Protein AF-A0A3C0L261-F1 (afdb_monomer_lite)

Sequence (85 aa):
TWQALGVVFGDYIAEQHGLTWVVYEDELGVSKALRWQDTDNFVFPVTVFSKRIQFKETPEPRAIYADLSDVIKGFKALEARPQLP

Secondary structure (DSSP, 8-state):
-HHHHHHHHHHHHHHHHT-EEEEEEETTEEEEEEE-TTSS-EE-GGGHHHHHHHTT----HHHHHHHHHHHHHHHHHHHTSPPP-

Foldseek 3Di:
DLLVVLVVLQVVLCVVLVWDWDWDADPVGIAIWTHDDPDPDTDHSSCLRVVCVVVVHDDDSVVVSVVVVVVSVVVVVVVPDPDDD

Radius of gyration: 13.86 Å; chains: 1; bounding box: 30×24×39 Å

Structure (mmCIF, N/CA/C/O backbone):
data_AF-A0A3C0L261-F1
#
_entry.id   AF-A0A3C0L261-F1
#
loop_
_atom_site.group_PDB
_atom_site.id
_atom_site.type_symbol
_atom_site.label_atom_id
_atom_site.label_alt_id
_atom_site.label_comp_id
_atom_site.label_asym_id
_atom_site.label_entity_id
_atom_site.label_seq_id
_atom_site.pdbx_PDB_ins_code
_atom_site.Cartn_x
_atom_site.Cartn_y
_atom_site.Cartn_z
_atom_site.occupancy
_atom_site.B_iso_or_equiv
_atom_site.auth_seq_id
_atom_site.auth_comp_id
_atom_site.auth_asym_id
_atom_site.auth_atom_id
_atom_site.pdbx_PDB_model_num
ATOM 1 N N . THR A 1 1 ? 4.963 -8.488 -15.079 1.00 84.88 1 THR A N 1
ATOM 2 C CA . THR A 1 1 ? 4.533 -7.085 -15.300 1.00 84.88 1 THR A CA 1
ATOM 3 C C . THR A 1 1 ? 4.739 -6.298 -14.014 1.00 84.88 1 THR A C 1
ATOM 5 O O . THR A 1 1 ? 4.800 -6.917 -12.959 1.00 84.88 1 THR A O 1
ATOM 8 N N . TRP A 1 2 ? 4.833 -4.963 -14.056 1.00 89.69 2 TRP A N 1
ATOM 9 C CA . TRP A 1 2 ? 4.977 -4.135 -12.840 1.00 89.69 2 TRP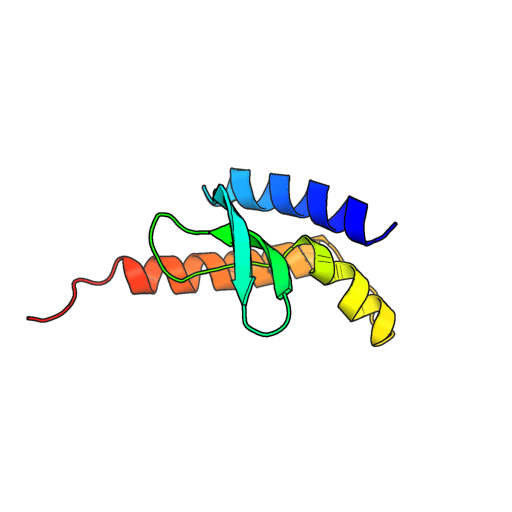 A CA 1
ATOM 10 C C . TRP A 1 2 ? 3.817 -4.292 -11.847 1.00 89.69 2 TRP A C 1
ATOM 12 O O . TRP A 1 2 ? 4.034 -4.238 -10.643 1.00 89.69 2 TRP A O 1
ATOM 22 N N . GLN A 1 3 ? 2.611 -4.569 -12.350 1.00 87.88 3 GLN A N 1
ATOM 23 C CA . GLN A 1 3 ? 1.432 -4.839 -11.522 1.00 87.88 3 GLN A CA 1
ATOM 24 C C . GLN A 1 3 ? 1.608 -6.103 -10.664 1.00 87.88 3 GLN A C 1
ATOM 26 O O . GLN A 1 3 ? 1.262 -6.095 -9.491 1.00 87.88 3 GLN A O 1
ATOM 31 N N . ALA A 1 4 ? 2.210 -7.169 -11.211 1.00 92.25 4 ALA A N 1
ATOM 32 C CA . ALA A 1 4 ? 2.477 -8.398 -10.456 1.00 92.25 4 ALA A CA 1
ATOM 33 C C . ALA A 1 4 ? 3.483 -8.166 -9.315 1.00 92.25 4 ALA A C 1
ATOM 35 O O . ALA A 1 4 ? 3.294 -8.679 -8.217 1.00 92.25 4 ALA A O 1
ATOM 36 N N . LEU A 1 5 ? 4.512 -7.339 -9.551 1.00 93.62 5 LEU A N 1
ATOM 37 C CA . LEU A 1 5 ? 5.425 -6.909 -8.488 1.00 93.62 5 LEU A CA 1
ATOM 38 C C . LEU A 1 5 ? 4.683 -6.101 -7.416 1.00 93.62 5 LEU A C 1
ATOM 40 O O . LEU A 1 5 ? 4.904 -6.319 -6.231 1.00 93.62 5 LEU A O 1
ATOM 44 N N . GLY A 1 6 ? 3.775 -5.213 -7.826 1.00 94.88 6 GLY A N 1
ATOM 45 C CA . GLY A 1 6 ? 2.928 -4.450 -6.911 1.00 94.88 6 GLY A CA 1
ATOM 46 C C . GLY A 1 6 ? 2.024 -5.319 -6.029 1.00 94.88 6 GLY A C 1
ATOM 47 O O . GLY A 1 6 ? 1.790 -4.954 -4.882 1.00 94.88 6 GLY A O 1
ATOM 48 N N . VAL A 1 7 ? 1.561 -6.476 -6.518 1.00 95.94 7 VAL A N 1
ATOM 49 C CA . VAL A 1 7 ? 0.795 -7.444 -5.708 1.00 95.94 7 VAL A CA 1
ATOM 50 C C . VAL A 1 7 ? 1.674 -8.066 -4.624 1.00 95.94 7 VAL A C 1
ATOM 52 O O . VAL A 1 7 ? 1.354 -7.926 -3.451 1.00 95.94 7 VAL A O 1
ATOM 55 N N . VAL A 1 8 ? 2.819 -8.655 -4.992 1.00 96.00 8 VAL A N 1
ATOM 56 C CA . VAL A 1 8 ? 3.745 -9.286 -4.024 1.00 96.00 8 VAL A CA 1
ATOM 57 C C . VAL A 1 8 ? 4.255 -8.270 -2.999 1.00 96.00 8 VAL A C 1
ATOM 59 O O . VAL A 1 8 ? 4.371 -8.552 -1.809 1.00 96.00 8 VAL A O 1
ATOM 62 N N . PHE A 1 9 ? 4.540 -7.053 -3.455 1.00 96.69 9 PHE A N 1
ATOM 63 C CA . PHE A 1 9 ? 4.919 -5.949 -2.583 1.00 96.69 9 PHE A CA 1
ATOM 64 C C . PHE A 1 9 ? 3.782 -5.537 -1.639 1.00 96.69 9 PHE A C 1
ATOM 66 O O . PHE A 1 9 ? 4.027 -5.220 -0.477 1.00 96.69 9 PHE A O 1
ATOM 73 N N . GLY A 1 10 ? 2.539 -5.571 -2.122 1.00 97.12 10 GLY A N 1
ATOM 74 C CA . GLY A 1 10 ? 1.349 -5.358 -1.309 1.00 97.12 10 GLY A CA 1
ATOM 75 C C . GLY A 1 10 ? 1.179 -6.423 -0.228 1.00 97.12 10 GLY A C 1
ATOM 76 O O . GLY A 1 10 ? 0.928 -6.056 0.913 1.00 97.12 10 GLY A O 1
ATOM 77 N N . ASP A 1 11 ? 1.397 -7.702 -0.543 1.00 97.94 11 ASP A N 1
ATOM 78 C CA . ASP A 1 11 ? 1.358 -8.787 0.450 1.00 97.94 11 ASP A CA 1
ATOM 79 C C . ASP A 1 11 ? 2.382 -8.553 1.565 1.00 97.94 11 ASP A C 1
ATOM 81 O O . ASP A 1 11 ? 2.049 -8.623 2.748 1.00 97.94 11 ASP A O 1
ATOM 85 N N . TYR A 1 12 ? 3.606 -8.173 1.191 1.00 97.88 12 TYR A N 1
ATOM 86 C CA . TYR A 1 12 ? 4.647 -7.837 2.158 1.00 97.88 12 TYR A CA 1
ATOM 87 C C . TYR A 1 12 ? 4.249 -6.646 3.045 1.00 97.88 12 TYR A C 1
ATOM 89 O O . TYR A 1 12 ? 4.355 -6.722 4.266 1.00 97.88 12 TYR A O 1
ATOM 97 N N . ILE A 1 13 ? 3.736 -5.552 2.468 1.00 97.50 13 ILE A N 1
ATOM 98 C CA . ILE A 1 13 ? 3.256 -4.398 3.250 1.00 97.50 13 ILE A CA 1
ATOM 99 C C . ILE A 1 13 ? 2.111 -4.802 4.183 1.00 97.50 13 ILE A C 1
ATOM 101 O O . ILE A 1 13 ? 2.084 -4.369 5.337 1.00 97.50 13 ILE A O 1
ATOM 105 N N . ALA A 1 14 ? 1.168 -5.608 3.695 1.00 98.00 14 ALA A N 1
ATOM 106 C CA . ALA A 1 14 ? 0.023 -6.069 4.464 1.00 98.00 14 ALA A CA 1
ATOM 107 C C . ALA A 1 14 ? 0.465 -6.840 5.707 1.00 98.00 14 ALA A C 1
ATOM 109 O O . ALA A 1 14 ? -0.016 -6.548 6.799 1.00 98.00 14 ALA A O 1
ATOM 110 N N . GLU A 1 15 ? 1.432 -7.746 5.557 1.00 98.19 15 GLU A N 1
ATOM 111 C CA . GLU A 1 15 ? 2.013 -8.503 6.663 1.00 98.19 15 GLU A CA 1
ATOM 112 C C . GLU A 1 15 ? 2.742 -7.589 7.659 1.00 98.19 15 GLU A C 1
ATOM 114 O O . GLU A 1 15 ? 2.453 -7.621 8.855 1.00 98.19 15 GLU A O 1
ATOM 119 N N . GLN A 1 16 ? 3.633 -6.715 7.177 1.00 98.12 16 GLN A N 1
ATOM 120 C CA . GLN A 1 16 ? 4.440 -5.845 8.045 1.00 98.12 16 GLN A CA 1
ATOM 121 C C . GLN A 1 16 ? 3.604 -4.812 8.810 1.00 98.12 16 GLN A C 1
ATOM 123 O O . GLN A 1 16 ? 3.975 -4.379 9.902 1.00 98.12 16 GLN A O 1
ATOM 128 N N . HIS A 1 17 ? 2.472 -4.402 8.241 1.00 97.75 17 HIS A N 1
ATOM 129 C CA . HIS A 1 17 ? 1.626 -3.358 8.798 1.00 97.75 17 HIS A CA 1
ATOM 130 C C . HIS A 1 17 ? 0.243 -3.848 9.226 1.00 97.75 17 HIS A C 1
ATOM 132 O O . HIS A 1 17 ? -0.579 -3.015 9.594 1.00 97.75 17 HIS A O 1
ATOM 138 N N . GLY A 1 18 ? -0.056 -5.145 9.222 1.00 97.12 1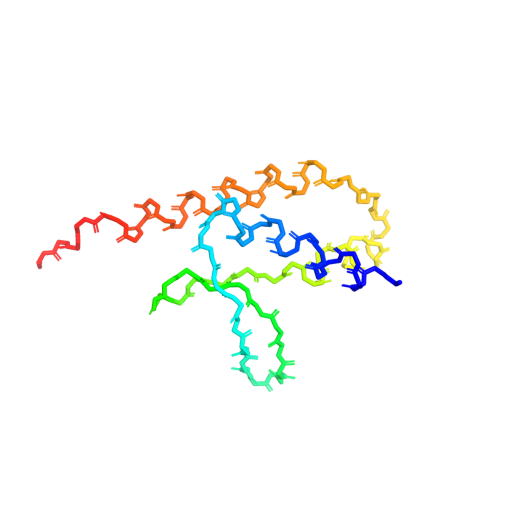8 GLY A N 1
ATOM 139 C CA . GLY A 1 18 ? -1.383 -5.657 9.586 1.00 97.12 18 GLY A CA 1
ATOM 140 C C . GLY A 1 18 ? -2.526 -4.995 8.804 1.00 97.12 18 GLY A C 1
ATOM 141 O O . GLY A 1 18 ? -3.542 -4.628 9.393 1.00 97.12 18 GLY A O 1
ATOM 142 N N . LEU A 1 19 ? -2.327 -4.750 7.506 1.00 98.00 19 LEU A N 1
ATOM 143 C CA . LEU A 1 19 ? -3.381 -4.259 6.612 1.00 98.00 19 LEU A CA 1
ATOM 144 C C . LEU A 1 19 ? -4.104 -5.445 5.970 1.00 98.00 19 LEU A C 1
ATOM 146 O O . LEU A 1 19 ? -3.547 -6.532 5.860 1.00 98.00 19 LEU A O 1
ATOM 150 N N . THR A 1 20 ? -5.336 -5.232 5.513 1.00 98.06 20 THR A N 1
ATOM 151 C CA . THR A 1 20 ? -6.127 -6.279 4.848 1.00 98.06 20 THR A CA 1
ATOM 152 C C . THR A 1 20 ? -6.420 -5.898 3.406 1.00 98.06 20 THR A C 1
ATOM 154 O O . THR A 1 20 ? -6.781 -4.756 3.126 1.00 98.06 20 THR A O 1
ATOM 157 N N . TRP A 1 21 ? -6.283 -6.848 2.482 1.00 97.88 21 TRP A N 1
ATOM 158 C CA . TRP A 1 21 ? -6.701 -6.650 1.098 1.00 97.88 21 TRP A CA 1
ATOM 159 C C . TRP A 1 21 ? -8.216 -6.493 0.998 1.00 97.88 21 TRP A C 1
ATOM 161 O O . TRP A 1 21 ? -8.976 -7.327 1.485 1.00 97.88 21 TRP A O 1
ATOM 171 N N . VAL A 1 22 ? -8.647 -5.450 0.299 1.00 96.88 22 VAL A N 1
ATOM 172 C CA . VAL A 1 22 ? -10.049 -5.172 0.002 1.00 96.88 22 VAL A CA 1
ATOM 173 C C . VAL A 1 22 ? -10.235 -4.872 -1.479 1.00 96.88 22 VAL A C 1
ATOM 175 O O . VAL A 1 22 ? -9.305 -4.493 -2.201 1.00 96.88 22 VAL A O 1
ATOM 178 N N . VAL A 1 23 ? -11.471 -5.046 -1.933 1.00 95.69 23 VAL A N 1
ATOM 179 C CA . VAL A 1 23 ? -11.929 -4.467 -3.192 1.00 95.69 23 VAL A CA 1
ATOM 180 C C . VAL A 1 23 ? -12.396 -3.054 -2.886 1.00 95.69 23 VAL A C 1
ATOM 182 O O . VAL A 1 23 ? -13.247 -2.872 -2.023 1.00 95.69 23 VAL A O 1
ATOM 185 N N . TYR A 1 24 ? -11.798 -2.078 -3.553 1.00 94.06 24 TYR A N 1
ATOM 186 C CA . TYR A 1 24 ? -12.161 -0.674 -3.438 1.00 94.06 24 TYR A CA 1
ATOM 187 C C . TYR A 1 24 ? -12.878 -0.256 -4.717 1.00 94.06 24 TYR A C 1
ATOM 189 O O . TYR A 1 24 ? -12.387 -0.556 -5.803 1.00 94.06 24 TYR A O 1
ATOM 197 N N . GLU A 1 25 ? -14.022 0.404 -4.598 1.00 94.88 25 GLU A N 1
ATOM 198 C CA . GLU A 1 25 ? -14.811 0.884 -5.730 1.00 94.88 25 GLU A CA 1
ATOM 199 C C . GLU A 1 25 ? -15.073 2.378 -5.553 1.00 94.88 25 GLU A C 1
ATOM 201 O O . GLU A 1 25 ? -15.525 2.808 -4.492 1.00 94.88 25 GLU A O 1
ATOM 206 N N . ASP A 1 26 ? -14.756 3.154 -6.585 1.00 91.06 26 ASP A N 1
ATOM 207 C CA . ASP A 1 26 ? -15.053 4.580 -6.678 1.00 91.06 26 ASP A CA 1
ATOM 208 C C . ASP A 1 26 ? -15.728 4.911 -8.019 1.00 91.06 26 ASP A C 1
ATOM 210 O O . ASP A 1 26 ? -16.025 4.032 -8.830 1.00 91.06 26 ASP A O 1
ATOM 214 N N . GLU A 1 27 ? -15.972 6.199 -8.262 1.00 93.12 27 GLU A N 1
ATOM 215 C CA . GLU A 1 27 ? -16.598 6.695 -9.495 1.00 93.12 27 GLU A CA 1
ATOM 216 C C . GLU A 1 27 ? -15.815 6.339 -10.774 1.00 93.12 27 GLU A C 1
ATOM 218 O O . GLU A 1 27 ? -16.381 6.345 -11.868 1.00 93.12 27 GLU A O 1
ATOM 223 N N . LEU A 1 28 ? -14.517 6.038 -10.660 1.00 87.69 28 LEU A N 1
ATOM 224 C CA . LEU A 1 28 ? -13.638 5.672 -11.772 1.00 87.69 28 LEU A CA 1
ATOM 225 C C . LEU A 1 28 ? -13.558 4.152 -11.975 1.00 87.69 28 LEU A C 1
ATOM 227 O O . LEU A 1 28 ? -13.131 3.703 -13.044 1.00 87.69 28 LEU A O 1
ATOM 231 N N . GLY A 1 29 ? -13.980 3.361 -10.986 1.00 90.75 29 GLY A N 1
ATOM 232 C CA . GLY A 1 29 ? -14.177 1.922 -11.090 1.00 90.75 29 GLY A CA 1
ATOM 233 C C . GLY A 1 29 ? -13.604 1.126 -9.919 1.00 90.75 29 GLY A C 1
ATOM 234 O O . GLY A 1 29 ? -13.442 1.609 -8.802 1.00 90.75 29 GLY A O 1
ATOM 235 N N . VAL A 1 30 ? -13.306 -0.148 -10.187 1.00 92.00 30 VAL A N 1
ATOM 236 C CA . VAL A 1 30 ? -12.904 -1.127 -9.169 1.00 92.00 30 VAL A CA 1
ATOM 237 C C . VAL A 1 30 ? -11.387 -1.319 -9.137 1.00 92.00 30 VAL A C 1
ATOM 239 O O . VAL A 1 30 ? -10.745 -1.552 -10.162 1.00 92.00 30 VAL A O 1
ATOM 242 N N . SER A 1 31 ? -10.816 -1.315 -7.935 1.00 90.88 31 SER A N 1
ATOM 243 C CA . SER A 1 31 ? -9.395 -1.502 -7.652 1.00 90.88 31 SER A CA 1
ATOM 244 C C . SER A 1 31 ? -9.158 -2.460 -6.475 1.00 90.88 31 SER A C 1
ATOM 246 O O . SER A 1 31 ? -10.069 -2.823 -5.729 1.00 90.88 31 SER A O 1
ATOM 248 N N . LYS A 1 32 ? -7.907 -2.904 -6.307 1.00 93.88 32 LYS A N 1
ATOM 249 C CA . LYS A 1 32 ? -7.450 -3.645 -5.122 1.00 93.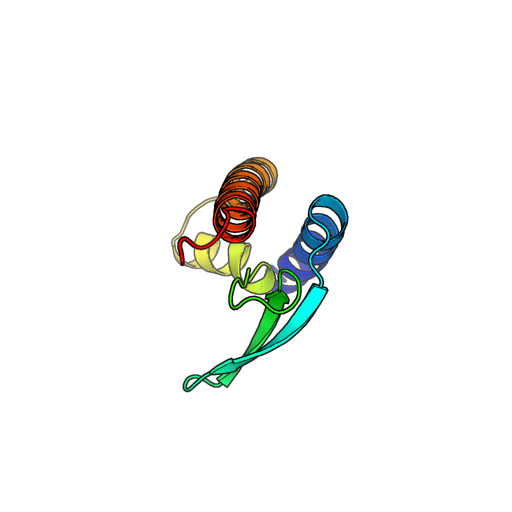88 32 LYS A CA 1
ATOM 250 C C . LYS A 1 32 ? -6.618 -2.721 -4.244 1.00 93.88 32 LYS A C 1
ATOM 252 O O . LYS A 1 32 ? -5.662 -2.107 -4.722 1.00 93.88 32 LYS A O 1
ATOM 257 N N . ALA A 1 33 ? -6.964 -2.668 -2.966 1.00 96.44 33 ALA A N 1
ATOM 258 C CA . ALA A 1 33 ? -6.305 -1.820 -1.985 1.00 96.44 33 ALA A CA 1
ATOM 259 C C . ALA A 1 33 ? -6.014 -2.593 -0.699 1.00 96.44 33 ALA A C 1
ATOM 261 O O . ALA A 1 33 ? -6.637 -3.613 -0.417 1.00 96.44 33 ALA A O 1
ATOM 262 N N . LEU A 1 34 ? -5.080 -2.078 0.087 1.00 97.69 34 LEU A N 1
ATOM 263 C CA . LEU A 1 34 ? -4.867 -2.474 1.470 1.00 97.69 34 LEU A CA 1
ATOM 264 C C . LEU A 1 34 ? -5.593 -1.481 2.368 1.00 97.69 34 LEU A C 1
ATOM 266 O O . LEU A 1 34 ? -5.370 -0.279 2.239 1.00 97.69 34 LEU A O 1
ATOM 270 N N . ARG A 1 35 ? -6.430 -1.975 3.274 1.00 97.44 35 ARG A N 1
ATOM 271 C CA . ARG A 1 35 ? -7.189 -1.170 4.232 1.00 97.44 35 ARG A CA 1
ATOM 272 C C . ARG A 1 35 ? -6.662 -1.372 5.643 1.00 97.44 35 ARG A C 1
ATOM 274 O O . ARG A 1 35 ? -6.319 -2.494 6.033 1.00 97.44 35 ARG A O 1
ATOM 281 N N . TRP A 1 36 ? -6.625 -0.294 6.418 1.00 97.00 36 TRP A N 1
ATOM 282 C CA . TRP A 1 36 ? -6.426 -0.384 7.860 1.00 97.00 36 TRP A CA 1
ATOM 283 C C . TRP A 1 36 ? -7.763 -0.542 8.584 1.00 97.00 36 TRP A C 1
ATOM 285 O O . TRP A 1 36 ? -8.536 0.413 8.666 1.00 97.00 36 TRP A O 1
ATOM 295 N N . GLN A 1 37 ? -8.006 -1.739 9.128 1.00 93.38 37 GLN A N 1
ATOM 296 C CA . GLN A 1 37 ? -9.226 -2.069 9.876 1.00 93.38 37 GLN A CA 1
ATOM 297 C C . GLN A 1 37 ? -10.492 -1.606 9.123 1.00 93.38 37 GLN A C 1
ATOM 299 O O . GLN A 1 37 ? -10.576 -1.772 7.906 1.00 93.38 37 GLN A O 1
ATOM 304 N N . ASP A 1 38 ? -11.441 -0.996 9.833 1.00 91.25 38 ASP A N 1
ATOM 305 C CA . ASP A 1 38 ? -12.675 -0.441 9.279 1.00 91.25 38 ASP A CA 1
ATOM 306 C C . ASP A 1 38 ? -12.593 1.075 9.027 1.00 91.25 38 ASP A C 1
ATOM 308 O O . ASP A 1 38 ? -13.615 1.752 8.941 1.00 91.25 38 ASP A O 1
ATOM 312 N N . THR A 1 39 ? -11.378 1.614 8.888 1.00 92.94 39 THR A N 1
ATOM 313 C CA . THR A 1 39 ? -11.144 3.042 8.607 1.00 92.94 39 THR A CA 1
ATOM 314 C C . THR A 1 39 ? -11.148 3.331 7.106 1.00 92.94 39 THR A C 1
ATOM 316 O O . THR A 1 39 ? -10.981 2.422 6.291 1.00 92.94 39 THR A O 1
ATOM 319 N N . ASP A 1 40 ? -11.245 4.600 6.717 1.00 92.81 40 ASP A N 1
ATOM 320 C CA . ASP A 1 40 ? -11.145 5.015 5.308 1.00 92.81 40 ASP A CA 1
ATOM 321 C C . ASP A 1 40 ? -9.694 5.272 4.857 1.00 92.81 40 ASP A C 1
ATOM 323 O O . ASP A 1 40 ? -9.422 6.059 3.951 1.00 92.81 40 ASP A O 1
ATOM 327 N N . ASN A 1 41 ? -8.735 4.574 5.476 1.00 94.81 41 ASN A N 1
ATOM 328 C CA . ASN A 1 41 ? -7.325 4.628 5.105 1.00 94.81 41 ASN A CA 1
ATOM 329 C C . ASN A 1 41 ? -6.966 3.465 4.172 1.00 94.81 41 ASN A C 1
ATOM 331 O O . ASN A 1 41 ? -6.941 2.298 4.585 1.00 94.81 41 ASN A O 1
ATOM 335 N N . PHE A 1 42 ? -6.641 3.805 2.922 1.00 95.31 42 PHE A N 1
ATOM 336 C CA . PHE A 1 42 ? -6.332 2.853 1.857 1.00 95.31 42 PHE A CA 1
ATOM 337 C C . PHE A 1 42 ? -4.937 3.076 1.264 1.00 95.31 42 PHE A C 1
ATOM 339 O O . PHE A 1 42 ? -4.506 4.204 1.031 1.00 95.31 42 PHE A O 1
ATOM 346 N N . VAL A 1 43 ? -4.244 1.981 0.954 1.00 95.25 43 VAL A N 1
ATOM 347 C CA . VAL A 1 43 ? -2.961 1.973 0.236 1.00 95.25 43 VAL A CA 1
ATOM 348 C C . VAL A 1 43 ? -3.116 1.169 -1.053 1.00 95.25 43 VAL A C 1
ATOM 350 O O . VAL A 1 43 ? -3.687 0.082 -1.050 1.00 95.25 43 VAL A O 1
ATOM 353 N N . PHE A 1 44 ? -2.577 1.679 -2.164 1.00 94.88 44 PHE A N 1
ATOM 354 C CA . PHE A 1 44 ? -2.740 1.094 -3.504 1.00 94.88 44 PHE A CA 1
ATOM 355 C C . PHE A 1 44 ? -1.401 0.580 -4.075 1.00 94.88 44 PHE A C 1
ATOM 357 O O . PHE A 1 44 ? -0.851 1.178 -5.009 1.00 94.88 44 PHE A O 1
ATOM 364 N N . PRO A 1 45 ? -0.849 -0.527 -3.539 1.00 93.38 45 PRO A N 1
ATOM 365 C CA . PRO A 1 45 ? 0.509 -0.988 -3.855 1.00 93.38 45 PRO A CA 1
ATOM 366 C C . PRO A 1 45 ? 0.660 -1.491 -5.299 1.00 93.38 45 PRO A C 1
ATOM 368 O O . PRO A 1 45 ? 1.724 -1.353 -5.901 1.00 93.38 45 PRO A O 1
ATOM 371 N N . VAL A 1 46 ? -0.426 -1.998 -5.889 1.00 91.94 46 VAL A N 1
ATOM 372 C CA . VAL A 1 46 ? -0.465 -2.580 -7.241 1.00 91.94 46 VAL A CA 1
ATOM 373 C C . VAL A 1 46 ? 0.051 -1.588 -8.296 1.00 91.94 46 VAL A C 1
ATOM 375 O O . VAL A 1 46 ? 0.872 -1.939 -9.143 1.00 91.94 46 VAL A O 1
ATOM 378 N N . THR A 1 47 ? -0.315 -0.309 -8.172 1.00 89.00 47 THR A N 1
ATOM 379 C CA . THR A 1 47 ? 0.037 0.730 -9.159 1.00 89.00 47 THR A CA 1
ATOM 380 C C . THR A 1 47 ? 1.326 1.496 -8.849 1.00 89.00 47 THR A C 1
ATOM 382 O O . THR A 1 47 ? 1.773 2.308 -9.665 1.00 89.00 47 THR A O 1
ATOM 385 N N . VAL A 1 48 ? 1.946 1.259 -7.689 1.00 90.44 48 VAL A N 1
ATOM 386 C CA . VAL A 1 48 ? 3.026 2.113 -7.168 1.00 90.44 48 VAL A CA 1
ATOM 387 C C . VAL A 1 48 ? 4.272 2.094 -8.064 1.00 90.44 48 VAL A C 1
ATOM 389 O O . VAL A 1 48 ? 4.923 3.126 -8.246 1.00 90.44 48 VAL A O 1
ATOM 392 N N . PHE A 1 49 ? 4.565 0.939 -8.668 1.00 92.44 49 PHE A N 1
ATOM 393 C CA . PHE A 1 49 ? 5.688 0.755 -9.589 1.00 92.44 49 PHE A CA 1
ATOM 394 C C . PHE A 1 49 ? 5.357 1.250 -10.996 1.00 92.44 49 PHE A C 1
ATOM 396 O O . PHE A 1 49 ? 6.160 1.941 -11.617 1.00 92.44 49 PHE A O 1
ATOM 403 N N . SER A 1 50 ? 4.160 0.931 -11.501 1.00 89.94 50 SER A N 1
ATOM 404 C CA . SER A 1 50 ? 3.770 1.304 -12.863 1.00 89.94 50 SER A CA 1
ATOM 405 C C . SER A 1 50 ? 3.695 2.817 -13.049 1.00 89.94 50 SER A C 1
ATOM 407 O O . SER A 1 50 ? 4.123 3.310 -14.088 1.00 89.94 50 SER A O 1
ATOM 409 N N . LYS A 1 51 ? 3.201 3.553 -12.040 1.00 90.25 51 LYS A N 1
ATOM 410 C CA . LYS A 1 51 ? 3.135 5.022 -12.075 1.00 90.25 51 LYS A CA 1
ATOM 411 C C . LYS A 1 51 ? 4.532 5.636 -12.204 1.00 90.25 51 LYS A C 1
ATOM 413 O O . LYS A 1 51 ? 4.747 6.469 -13.071 1.00 90.25 51 LYS A O 1
ATOM 418 N N . ARG A 1 52 ? 5.506 5.166 -11.424 1.00 92.50 52 ARG A N 1
ATOM 419 C CA . ARG A 1 52 ? 6.896 5.660 -11.480 1.00 92.50 52 ARG A CA 1
ATOM 420 C C . ARG A 1 52 ? 7.530 5.454 -12.850 1.00 92.50 52 ARG A C 1
ATOM 422 O O . ARG A 1 52 ? 8.051 6.392 -13.441 1.00 92.50 52 ARG A O 1
ATOM 429 N N . ILE A 1 53 ? 7.385 4.252 -13.404 1.00 91.56 53 ILE A N 1
ATOM 430 C CA . ILE A 1 53 ? 7.878 3.941 -14.751 1.00 91.56 53 ILE A CA 1
ATOM 431 C C . ILE A 1 53 ? 7.213 4.834 -15.808 1.00 91.56 53 ILE A C 1
ATOM 433 O O . ILE A 1 53 ? 7.897 5.338 -16.698 1.00 91.56 53 ILE A O 1
ATOM 437 N N . GLN A 1 54 ? 5.902 5.080 -15.698 1.00 91.75 54 GLN A N 1
ATOM 438 C CA . GLN A 1 54 ? 5.175 5.991 -16.590 1.00 91.75 54 GLN A CA 1
ATOM 439 C C . GLN A 1 54 ? 5.740 7.421 -16.545 1.00 91.75 54 GLN A C 1
ATOM 441 O O . GLN A 1 54 ? 5.826 8.073 -17.585 1.00 91.75 54 GLN A O 1
ATOM 446 N N . PHE A 1 55 ? 6.179 7.885 -15.374 1.00 93.50 55 PHE A N 1
ATOM 447 C CA . PHE A 1 55 ? 6.820 9.190 -15.185 1.00 93.50 55 PHE A CA 1
ATOM 448 C C . PHE A 1 55 ? 8.348 9.177 -15.380 1.00 93.50 55 PHE A C 1
ATOM 450 O O . PHE A 1 55 ? 9.004 10.178 -15.112 1.00 93.50 55 PHE A O 1
ATOM 457 N N . LYS A 1 56 ? 8.919 8.089 -15.924 1.00 93.31 56 LYS A N 1
ATOM 458 C CA . LYS A 1 56 ? 10.366 7.908 -16.171 1.00 93.31 56 LYS A CA 1
ATOM 459 C C . LYS A 1 56 ? 11.232 7.950 -14.905 1.00 93.31 56 LYS A C 1
ATOM 461 O O . LYS A 1 56 ? 12.421 8.252 -14.973 1.00 93.31 56 LYS A O 1
ATOM 466 N N . GLU A 1 57 ? 10.649 7.609 -13.766 1.00 93.38 57 GLU A N 1
ATOM 467 C CA . GLU A 1 57 ? 11.372 7.405 -12.517 1.00 93.38 57 GLU A CA 1
ATOM 468 C C . GLU A 1 57 ? 11.870 5.960 -12.423 1.00 93.38 57 GLU A C 1
ATOM 470 O O . GLU A 1 57 ? 11.188 5.020 -12.844 1.00 93.38 57 GLU A O 1
ATOM 475 N N . THR A 1 58 ? 13.045 5.768 -11.824 1.00 92.31 58 THR A N 1
ATOM 476 C CA . THR A 1 58 ? 13.559 4.433 -11.503 1.00 92.31 58 THR A CA 1
ATOM 477 C C . THR A 1 58 ? 12.968 3.989 -10.165 1.00 92.31 58 THR A C 1
ATOM 479 O O . THR A 1 58 ? 13.313 4.575 -9.138 1.00 92.31 58 THR A O 1
ATOM 482 N N . PRO A 1 59 ? 12.088 2.972 -10.127 1.00 89.56 59 PRO A N 1
ATOM 483 C CA . PRO A 1 59 ? 11.551 2.494 -8.866 1.00 89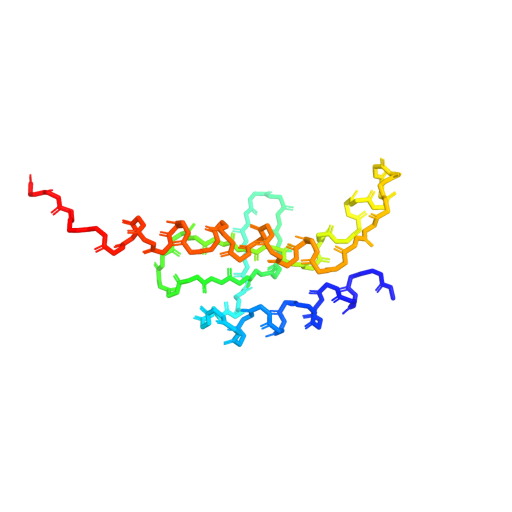.56 59 PRO A CA 1
ATOM 484 C C . PRO A 1 59 ? 12.644 1.805 -8.047 1.00 89.56 59 PRO A C 1
ATOM 486 O O . PRO A 1 59 ? 13.250 0.836 -8.501 1.00 89.56 59 PRO A O 1
ATOM 489 N N . GLU A 1 60 ? 12.844 2.270 -6.818 1.00 94.44 60 GLU A N 1
ATOM 490 C CA . GLU A 1 60 ? 13.693 1.611 -5.828 1.00 94.44 60 GLU A CA 1
ATOM 491 C C . GLU A 1 60 ? 12.781 1.021 -4.737 1.00 94.44 60 GLU A C 1
ATOM 493 O O . GLU A 1 60 ? 12.189 1.774 -3.960 1.00 94.44 60 GLU A O 1
ATOM 498 N N . PRO A 1 61 ? 12.572 -0.312 -4.706 1.00 92.50 61 PRO A N 1
ATOM 49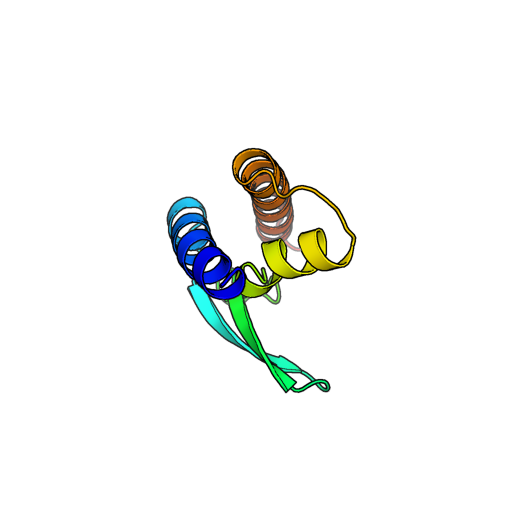9 C CA . PRO A 1 61 ? 11.583 -0.929 -3.825 1.00 92.50 61 PRO A CA 1
ATOM 500 C C . PRO A 1 61 ? 11.780 -0.637 -2.335 1.00 92.50 61 PRO A C 1
ATOM 502 O O . PRO A 1 61 ? 10.788 -0.569 -1.611 1.00 92.50 61 PRO A O 1
ATOM 505 N N . ARG A 1 62 ? 13.022 -0.465 -1.857 1.00 95.06 62 ARG A N 1
ATOM 506 C CA . ARG A 1 62 ? 13.283 -0.220 -0.430 1.00 95.06 62 ARG A CA 1
ATOM 507 C C . ARG A 1 62 ? 12.890 1.195 -0.016 1.00 95.06 62 ARG A C 1
ATOM 509 O O . ARG A 1 62 ? 12.263 1.346 1.026 1.00 95.06 62 ARG A O 1
ATOM 516 N N . ALA A 1 63 ? 13.194 2.197 -0.831 1.00 95.62 63 ALA A N 1
ATOM 517 C CA . ALA A 1 63 ? 12.782 3.580 -0.633 1.00 95.62 63 ALA A CA 1
ATOM 518 C C . ALA A 1 63 ? 11.259 3.697 -0.697 1.00 95.62 63 ALA A C 1
ATOM 520 O O . ALA A 1 63 ? 10.645 4.244 0.210 1.00 95.62 63 ALA A O 1
ATOM 521 N N . ILE A 1 64 ? 10.635 3.068 -1.699 1.00 95.19 64 ILE A N 1
ATOM 522 C CA . ILE A 1 64 ? 9.170 3.023 -1.812 1.00 95.19 64 ILE A CA 1
ATOM 523 C C . ILE A 1 64 ? 8.546 2.396 -0.560 1.00 95.19 64 ILE A C 1
ATOM 525 O O . ILE A 1 64 ? 7.528 2.880 -0.069 1.00 95.19 64 ILE A O 1
ATOM 529 N N . TYR A 1 65 ? 9.141 1.316 -0.046 1.00 96.69 65 TYR A N 1
ATOM 530 C CA . TYR A 1 65 ? 8.680 0.687 1.187 1.00 96.69 65 TYR A CA 1
ATOM 531 C C . TYR A 1 65 ? 8.833 1.615 2.390 1.00 96.69 65 TYR A C 1
ATOM 533 O O . TYR A 1 65 ? 7.883 1.750 3.153 1.00 96.69 65 TYR A O 1
ATO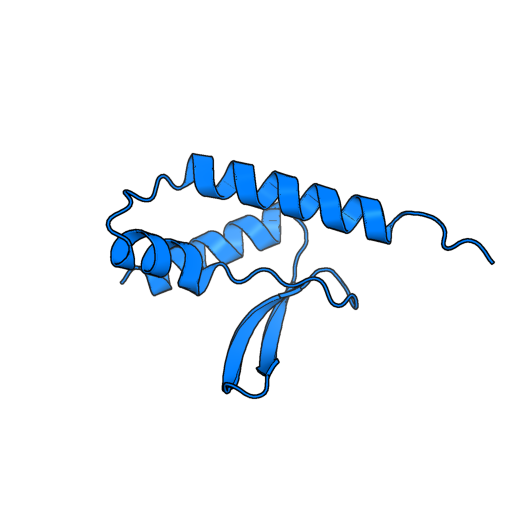M 541 N N . ALA A 1 66 ? 9.993 2.253 2.557 1.00 97.44 66 ALA A N 1
ATOM 542 C CA . ALA A 1 66 ? 10.242 3.175 3.660 1.00 97.44 66 ALA A CA 1
ATOM 543 C C . ALA A 1 66 ? 9.219 4.323 3.668 1.00 97.44 66 ALA A C 1
ATOM 545 O O . ALA A 1 66 ? 8.541 4.523 4.675 1.00 97.44 66 ALA A O 1
ATOM 546 N N . ASP A 1 67 ? 9.018 4.973 2.518 1.00 95.62 67 ASP A N 1
ATOM 547 C CA . ASP A 1 67 ? 8.065 6.073 2.361 1.00 95.62 67 ASP A CA 1
ATOM 548 C C . ASP A 1 67 ? 6.636 5.639 2.717 1.00 95.62 67 ASP A C 1
ATOM 550 O O . ASP A 1 67 ? 5.944 6.288 3.504 1.00 95.62 67 ASP A O 1
ATOM 554 N N . LEU A 1 68 ? 6.180 4.507 2.167 1.00 95.75 68 LEU A N 1
ATOM 555 C CA . LEU A 1 68 ? 4.849 3.977 2.468 1.00 95.75 68 LEU A CA 1
ATOM 556 C C . LEU A 1 68 ? 4.715 3.563 3.932 1.00 95.75 68 LEU A C 1
ATOM 558 O O . LEU A 1 68 ? 3.666 3.790 4.529 1.00 95.75 68 LEU A O 1
ATOM 562 N N . SER A 1 69 ? 5.758 2.976 4.518 1.00 97.50 69 SER A N 1
ATOM 563 C CA . SER A 1 69 ? 5.778 2.567 5.922 1.00 97.50 69 SER A CA 1
ATOM 564 C C . SER A 1 69 ? 5.556 3.765 6.839 1.00 97.50 69 SER A C 1
ATOM 566 O O . SER A 1 69 ? 4.783 3.677 7.795 1.00 97.50 69 SER A O 1
ATOM 568 N N . ASP A 1 70 ? 6.185 4.895 6.529 1.00 98.00 70 ASP A N 1
ATOM 569 C CA . ASP A 1 70 ? 6.067 6.117 7.317 1.00 98.00 70 ASP A CA 1
ATOM 570 C C . ASP A 1 70 ? 4.689 6.765 7.161 1.00 98.00 70 ASP A C 1
ATOM 572 O O . ASP A 1 70 ? 4.077 7.140 8.165 1.00 98.00 70 ASP A O 1
ATOM 576 N N . VAL A 1 71 ? 4.129 6.782 5.946 1.00 96.56 71 VAL A N 1
ATOM 577 C CA . VAL A 1 71 ? 2.732 7.193 5.718 1.00 96.56 71 VAL A CA 1
ATOM 578 C C . VAL A 1 71 ? 1.761 6.303 6.501 1.00 96.56 71 VAL A C 1
ATOM 580 O O . VAL A 1 71 ? 0.860 6.815 7.168 1.00 96.56 71 VAL A O 1
ATOM 583 N N . ILE A 1 72 ? 1.966 4.981 6.477 1.00 97.19 72 ILE A N 1
ATOM 584 C CA . ILE A 1 72 ? 1.112 4.017 7.180 1.00 97.19 72 ILE A CA 1
ATOM 585 C C . ILE A 1 72 ? 1.159 4.216 8.689 1.00 97.19 72 ILE A C 1
ATOM 587 O O . ILE A 1 72 ? 0.120 4.250 9.350 1.00 97.19 72 ILE A O 1
ATOM 591 N N . LYS A 1 73 ? 2.354 4.375 9.258 1.00 97.19 73 LYS A N 1
ATOM 592 C CA . LYS A 1 73 ? 2.506 4.687 10.684 1.00 97.19 73 LYS A CA 1
ATOM 593 C C . LYS A 1 73 ? 1.833 6.015 11.027 1.00 97.19 73 LYS A C 1
ATOM 595 O O . LYS A 1 73 ? 1.185 6.102 12.066 1.00 97.19 73 LYS A O 1
ATOM 600 N N . GLY A 1 74 ? 1.955 7.012 10.151 1.00 95.75 74 GLY A N 1
ATOM 601 C CA . GLY A 1 74 ? 1.340 8.325 10.305 1.00 95.75 74 GLY A CA 1
ATOM 602 C C . GLY A 1 74 ? -0.179 8.250 10.420 1.00 95.75 74 GLY A C 1
ATOM 603 O O . GLY A 1 74 ? -0.729 8.693 11.428 1.00 95.75 74 GLY A O 1
ATOM 604 N N . PHE A 1 75 ? -0.864 7.642 9.444 1.00 94.44 75 PHE A N 1
ATOM 605 C CA . PHE A 1 75 ? -2.325 7.550 9.513 1.00 94.44 75 PHE A CA 1
ATOM 606 C C . PHE A 1 75 ? -2.788 6.679 10.687 1.00 94.44 75 PHE A C 1
ATOM 608 O O . PHE A 1 75 ? -3.739 7.035 11.371 1.00 94.44 75 PHE A O 1
ATOM 615 N N . LYS A 1 76 ? -2.074 5.594 11.018 1.00 94.75 76 LYS A N 1
ATOM 616 C CA . LYS A 1 76 ? -2.409 4.767 12.190 1.00 94.75 76 LYS A CA 1
ATOM 617 C C . LYS A 1 76 ? -2.314 5.544 13.493 1.00 94.75 76 LYS A C 1
ATOM 619 O O . LYS A 1 76 ? -3.153 5.378 14.372 1.00 94.75 76 LYS A O 1
ATOM 624 N N . ALA A 1 77 ? -1.283 6.375 13.621 1.00 94.00 77 ALA A N 1
ATOM 625 C CA . ALA A 1 77 ? -1.115 7.224 14.785 1.00 94.00 77 ALA A CA 1
ATOM 626 C C . ALA A 1 77 ? -2.254 8.243 14.895 1.00 94.00 77 ALA A C 1
ATOM 628 O O . ALA A 1 77 ? -2.684 8.514 16.008 1.00 94.00 77 ALA A O 1
ATOM 629 N N . LEU A 1 78 ? -2.757 8.777 13.775 1.00 90.38 78 LEU A N 1
ATOM 630 C CA . LEU A 1 78 ? -3.909 9.683 13.762 1.00 90.38 78 LEU A CA 1
ATOM 631 C C . LEU A 1 78 ? -5.198 8.983 14.206 1.00 90.38 78 LEU A C 1
ATOM 633 O O . LEU A 1 78 ? -5.876 9.512 15.081 1.00 90.38 78 LEU A O 1
ATOM 637 N N . GLU A 1 79 ? -5.482 7.790 13.682 1.00 88.88 79 GLU A N 1
ATOM 638 C CA . GLU A 1 79 ? -6.652 6.983 14.071 1.00 88.88 79 GLU A CA 1
ATOM 639 C C . GLU A 1 79 ? -6.618 6.566 15.551 1.00 88.88 79 GLU A C 1
ATOM 641 O O . GLU A 1 79 ? -7.653 6.444 16.199 1.00 88.88 79 GLU A O 1
ATOM 646 N N . ALA A 1 80 ? -5.423 6.368 16.117 1.00 87.25 80 ALA A N 1
ATOM 647 C CA . ALA A 1 80 ? -5.252 6.013 17.525 1.00 87.25 80 ALA A CA 1
ATOM 648 C C . ALA A 1 80 ? -5.431 7.199 18.493 1.00 87.25 80 ALA A C 1
ATOM 650 O O . ALA A 1 80 ? -5.437 6.996 19.711 1.00 87.25 80 ALA A O 1
ATOM 651 N N . ARG A 1 81 ? -5.537 8.443 17.999 1.00 85.25 81 ARG A N 1
ATOM 652 C CA . ARG A 1 81 ? -5.742 9.608 18.870 1.00 85.25 81 ARG A CA 1
ATOM 653 C C . ARG A 1 81 ? -7.162 9.565 19.434 1.00 85.25 81 ARG A C 1
ATOM 655 O O . ARG A 1 81 ? -8.104 9.383 18.667 1.00 85.25 81 ARG A O 1
ATOM 662 N N . PRO A 1 82 ? -7.346 9.780 20.748 1.00 74.25 82 PRO A N 1
ATOM 663 C CA . PRO A 1 82 ? -8.683 9.892 21.307 1.00 74.25 82 PRO A CA 1
ATOM 664 C C . PRO A 1 82 ? -9.406 11.052 20.621 1.00 74.25 82 PRO A C 1
ATOM 666 O O . PRO A 1 82 ? -8.916 12.186 20.631 1.00 74.25 82 PRO A O 1
ATOM 669 N N . GLN A 1 83 ? -10.547 10.755 19.999 1.00 71.81 83 GLN A N 1
ATOM 670 C CA . GLN A 1 83 ? -11.428 11.789 19.474 1.00 71.81 83 GLN A CA 1
ATOM 671 C C . GLN A 1 83 ? -11.913 12.609 20.671 1.00 71.81 83 GLN A C 1
ATOM 673 O O . GLN A 1 83 ? -12.442 12.055 21.637 1.00 71.81 83 GLN A O 1
ATOM 678 N N . LEU A 1 84 ? -11.625 13.912 20.653 1.00 60.94 84 LEU A N 1
ATOM 679 C CA . LEU A 1 84 ? -12.127 14.824 21.675 1.00 60.94 84 LEU A CA 1
ATOM 680 C C . LEU A 1 84 ? -13.664 14.833 21.593 1.00 60.94 84 LEU A C 1
ATOM 682 O O . LEU A 1 84 ? -14.184 14.810 20.475 1.00 60.94 84 LEU A O 1
ATOM 686 N N . PRO A 1 85 ? -14.362 14.809 22.742 1.00 61.41 85 PRO A N 1
ATOM 687 C CA . PRO A 1 85 ? -15.821 14.812 22.787 1.00 61.41 85 PRO A CA 1
ATOM 688 C C . PRO A 1 85 ? -16.428 16.081 22.182 1.00 61.41 85 PRO A C 1
ATOM 690 O O . PRO A 1 85 ? -15.761 17.143 22.221 1.00 61.41 85 PRO A O 1
#

pLDDT: mean 92.76, std 6.64, range [60.94, 98.19]